Protein AF-A0A2Z4UIE7-F1 (afdb_monomer_lite)

Radius of gyration: 21.12 Å; chains: 1; bounding box: 49×48×44 Å

Sequence (88 aa):
MSGRKVEALKIKQAYKKSSVQGDELAAYTYDMLQSLRDTCSDEKHRFLSYLIGMAAEEAQRLAEGLPSAADQFAKQPAGISVSKSSDI

Foldseek 3Di:
DDPVVVVVVVVVVVVVVCLVQADVVLVVLLVVLVVVLVVQVDPVNPVVSVVSVVSSVQSVCSRVSHDGPCVVVVPPDPDPPPPPPPDD

Structure (mmCIF, N/CA/C/O backbone):
data_AF-A0A2Z4UIE7-F1
#
_entry.id   AF-A0A2Z4UIE7-F1
#
loop_
_atom_site.group_PDB
_atom_site.id
_atom_site.type_symbol
_atom_site.label_atom_id
_atom_site.label_alt_id
_atom_site.label_comp_id
_atom_site.label_asym_id
_atom_site.label_entity_id
_atom_site.label_seq_id
_atom_site.pdbx_PDB_ins_code
_atom_site.Cartn_x
_atom_site.Cartn_y
_atom_site.Cartn_z
_atom_site.occupancy
_atom_site.B_iso_or_equiv
_atom_site.auth_seq_id
_atom_site.auth_comp_id
_atom_site.auth_asym_id
_atom_site.auth_atom_id
_atom_site.pdbx_PDB_model_num
ATOM 1 N N . MET A 1 1 ? 36.219 -6.858 -26.474 1.00 54.47 1 MET A N 1
ATOM 2 C CA . MET A 1 1 ? 35.009 -6.346 -25.785 1.00 54.47 1 MET A CA 1
ATOM 3 C C . MET A 1 1 ? 34.798 -7.173 -24.521 1.00 54.47 1 MET A C 1
ATOM 5 O O . MET A 1 1 ? 34.609 -8.373 -24.634 1.00 54.47 1 MET A O 1
ATOM 9 N N . SER A 1 2 ? 34.957 -6.578 -23.333 1.00 59.75 2 SER A N 1
ATOM 10 C CA . SER A 1 2 ? 34.976 -7.302 -22.046 1.00 59.75 2 SER A CA 1
ATOM 11 C C . SER A 1 2 ? 33.593 -7.862 -21.684 1.00 59.75 2 SER A C 1
ATOM 13 O O . SER A 1 2 ? 32.628 -7.098 -21.626 1.00 59.75 2 SER A O 1
ATOM 15 N N . GLY A 1 3 ? 33.499 -9.172 -21.418 1.00 61.00 3 GLY A N 1
ATOM 16 C CA . GLY A 1 3 ? 32.245 -9.881 -21.105 1.00 61.00 3 GLY A CA 1
ATOM 17 C C . GLY A 1 3 ? 31.451 -9.277 -19.940 1.00 61.00 3 GLY A C 1
ATOM 18 O O . GLY A 1 3 ? 30.225 -9.233 -19.994 1.00 61.00 3 GLY A O 1
ATOM 19 N N . ARG A 1 4 ? 32.137 -8.656 -18.969 1.00 62.94 4 ARG A N 1
ATOM 20 C CA . ARG A 1 4 ? 31.505 -7.947 -17.838 1.00 62.94 4 ARG A CA 1
ATOM 21 C C . ARG A 1 4 ? 30.625 -6.773 -18.277 1.00 62.94 4 ARG A C 1
ATOM 23 O O . ARG A 1 4 ? 29.635 -6.450 -17.629 1.00 62.94 4 ARG A O 1
ATOM 30 N N . LYS A 1 5 ? 30.970 -6.124 -19.394 1.00 59.16 5 LYS A N 1
ATOM 31 C CA . LYS A 1 5 ? 30.214 -4.979 -19.924 1.00 59.16 5 LYS A CA 1
ATOM 32 C C . LYS A 1 5 ? 28.895 -5.431 -20.558 1.00 59.16 5 LYS A C 1
ATOM 34 O O . LYS A 1 5 ? 27.913 -4.704 -20.498 1.00 59.16 5 LYS A O 1
ATOM 39 N N . VAL A 1 6 ? 28.868 -6.637 -21.126 1.00 62.50 6 VAL A N 1
ATOM 40 C CA . VAL A 1 6 ? 27.680 -7.233 -21.757 1.00 62.50 6 VAL A CA 1
ATOM 41 C C . VAL A 1 6 ? 26.693 -7.726 -20.696 1.00 62.50 6 VAL A C 1
ATOM 43 O O . VAL A 1 6 ? 25.486 -7.559 -20.844 1.00 62.50 6 VAL A O 1
ATOM 46 N N . GLU A 1 7 ? 27.208 -8.261 -19.592 1.00 61.28 7 GLU A N 1
ATOM 47 C CA . GLU A 1 7 ? 26.417 -8.729 -18.451 1.00 61.28 7 GLU A CA 1
ATOM 48 C C . GLU A 1 7 ? 25.741 -7.569 -17.703 1.00 61.28 7 GLU A C 1
ATOM 50 O O . GLU A 1 7 ? 24.530 -7.590 -17.489 1.00 61.28 7 GLU A O 1
ATOM 55 N N . ALA A 1 8 ? 26.472 -6.478 -17.446 1.00 62.97 8 ALA A N 1
ATOM 56 C CA . ALA A 1 8 ? 25.904 -5.258 -16.867 1.00 62.97 8 ALA A CA 1
ATOM 57 C C . ALA A 1 8 ? 24.825 -4.609 -17.760 1.00 62.97 8 ALA A C 1
ATOM 59 O O . ALA A 1 8 ? 23.852 -4.042 -17.258 1.00 62.97 8 ALA A O 1
ATOM 60 N N . LEU A 1 9 ? 24.972 -4.697 -19.088 1.00 59.50 9 LEU A N 1
ATOM 61 C CA . LEU A 1 9 ? 23.969 -4.209 -20.040 1.00 59.50 9 LEU A CA 1
ATOM 62 C C . LEU A 1 9 ? 22.720 -5.099 -20.067 1.00 59.50 9 LEU A C 1
ATOM 64 O O . LEU A 1 9 ? 21.615 -4.564 -20.123 1.00 59.50 9 LEU A O 1
ATOM 68 N N . LYS A 1 10 ? 22.873 -6.426 -19.956 1.00 59.66 10 LYS A N 1
ATOM 69 C CA . LYS A 1 10 ? 21.744 -7.362 -19.828 1.00 59.66 10 LYS A CA 1
ATOM 70 C C . LYS A 1 10 ? 20.956 -7.144 -18.539 1.00 59.66 10 LYS A C 1
ATOM 72 O O . LYS A 1 10 ? 19.734 -7.117 -18.599 1.00 59.66 10 LYS A O 1
ATOM 77 N N . ILE A 1 11 ? 21.628 -6.923 -17.407 1.00 60.00 11 ILE A N 1
ATOM 78 C CA . ILE A 1 11 ? 20.963 -6.639 -16.123 1.00 60.00 11 ILE A CA 1
ATOM 79 C C . ILE A 1 11 ? 20.170 -5.331 -16.213 1.00 60.00 11 ILE A C 1
ATOM 81 O O . ILE A 1 11 ? 18.992 -5.305 -15.875 1.00 60.00 11 ILE A O 1
ATOM 85 N N . LYS A 1 12 ? 20.769 -4.262 -16.757 1.00 57.31 12 LYS A N 1
ATOM 86 C CA . LYS A 1 12 ? 20.061 -2.989 -16.973 1.00 57.31 12 LYS A CA 1
ATOM 87 C C . LYS A 1 12 ? 18.884 -3.121 -17.939 1.00 57.31 12 LYS A C 1
ATOM 89 O O . LYS A 1 12 ? 17.866 -2.472 -17.737 1.00 57.31 12 LYS A O 1
ATOM 94 N N . GLN A 1 13 ? 19.007 -3.939 -18.984 1.00 57.06 13 GLN A N 1
ATOM 95 C CA . GLN A 1 13 ? 17.913 -4.192 -19.923 1.00 57.06 13 GLN A CA 1
ATOM 96 C C . GLN A 1 13 ? 16.803 -5.053 -19.317 1.00 57.06 13 GLN A C 1
ATOM 98 O O . GLN A 1 13 ? 15.645 -4.784 -19.605 1.00 57.06 13 GLN A O 1
ATOM 103 N N . ALA A 1 14 ? 17.121 -6.028 -18.463 1.00 54.50 14 ALA A N 1
ATOM 104 C CA . ALA A 1 14 ? 16.127 -6.808 -17.726 1.00 54.50 14 ALA A CA 1
ATOM 105 C C . ALA A 1 14 ? 15.350 -5.923 -16.739 1.00 54.50 14 ALA A C 1
ATOM 107 O O . ALA A 1 14 ? 14.125 -5.934 -16.766 1.00 54.50 14 ALA A O 1
ATOM 108 N N . TYR A 1 15 ? 16.054 -5.062 -15.995 1.00 55.03 15 TYR A N 1
ATOM 109 C CA . TYR A 1 15 ? 15.458 -4.056 -15.104 1.00 55.03 15 TYR A CA 1
ATOM 110 C C . TYR A 1 15 ? 14.575 -3.046 -15.856 1.00 55.03 15 TYR A C 1
ATOM 112 O O . TYR A 1 15 ? 13.568 -2.571 -15.349 1.00 55.03 15 TYR A O 1
ATOM 120 N N . LYS A 1 16 ? 14.947 -2.718 -17.100 1.00 52.16 16 LYS A N 1
ATOM 121 C CA . LYS A 1 16 ? 14.183 -1.821 -17.980 1.00 52.16 16 LYS A CA 1
ATOM 122 C C . LYS A 1 16 ? 13.023 -2.523 -18.696 1.00 52.16 16 LYS A C 1
ATOM 124 O O . LYS A 1 16 ? 12.113 -1.864 -19.179 1.00 52.16 16 LYS A O 1
ATOM 129 N N . LYS A 1 17 ? 13.052 -3.853 -18.815 1.00 49.06 17 LYS A N 1
ATOM 130 C CA . LYS A 1 17 ? 11.961 -4.635 -19.412 1.00 49.06 17 LYS A CA 1
ATOM 131 C C . LYS A 1 17 ? 10.885 -4.947 -18.372 1.00 49.06 17 LYS A C 1
ATOM 133 O O . LYS A 1 17 ? 9.711 -4.907 -18.713 1.00 49.06 17 LYS A O 1
ATOM 138 N N . SER A 1 18 ? 11.279 -5.148 -17.112 1.00 52.47 18 SER A N 1
ATOM 139 C CA . SER A 1 18 ? 10.357 -5.214 -15.973 1.00 52.47 18 SER A CA 1
ATOM 140 C C . SER A 1 18 ? 9.761 -3.860 -15.589 1.00 52.47 18 SE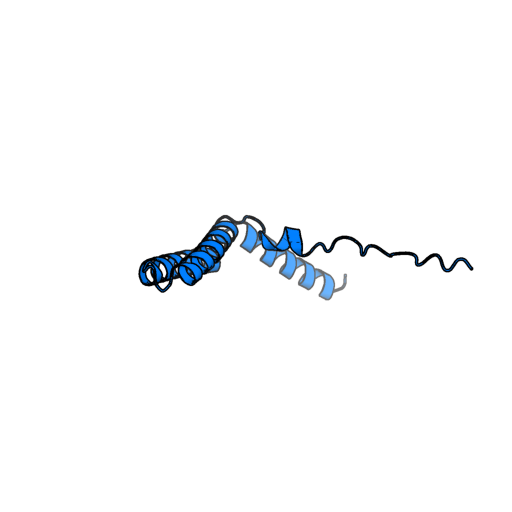R A C 1
ATOM 142 O O . SER A 1 18 ? 8.831 -3.837 -14.811 1.00 52.47 18 SER A O 1
ATOM 144 N N . SER A 1 19 ? 10.272 -2.737 -16.107 1.00 51.31 19 SER A N 1
ATOM 145 C CA . SER A 1 19 ? 9.714 -1.405 -15.826 1.00 51.31 19 SER A CA 1
ATOM 146 C C . SER A 1 19 ? 8.581 -0.990 -16.775 1.00 51.31 19 SER A C 1
ATOM 148 O O . SER A 1 19 ? 8.104 0.135 -16.679 1.00 51.31 19 SER A O 1
ATOM 150 N N . VAL A 1 20 ? 8.228 -1.820 -17.765 1.00 52.69 20 VAL A N 1
ATOM 151 C CA . VAL A 1 20 ? 7.151 -1.531 -18.741 1.00 52.69 20 VAL A CA 1
ATOM 152 C C . VAL A 1 20 ? 5.897 -2.366 -18.459 1.00 52.69 20 VAL A C 1
ATOM 154 O O . VAL A 1 20 ? 4.798 -1.966 -18.828 1.00 52.69 20 VAL A O 1
ATOM 157 N N . GLN A 1 21 ? 6.045 -3.496 -17.768 1.00 56.84 21 GLN A N 1
ATOM 158 C CA . GLN A 1 21 ? 4.953 -4.134 -17.038 1.00 56.84 21 GLN A CA 1
ATOM 159 C C . GLN A 1 21 ? 4.953 -3.524 -15.640 1.00 56.84 21 GLN A C 1
ATOM 161 O O . GLN A 1 21 ? 6.008 -3.456 -15.021 1.00 56.84 21 GLN A O 1
ATOM 166 N N . GLY A 1 22 ? 3.806 -3.030 -15.177 1.00 63.72 22 GLY A N 1
ATOM 167 C CA . GLY A 1 22 ? 3.649 -2.581 -13.796 1.00 63.72 22 GLY A CA 1
ATOM 168 C C . GLY A 1 22 ? 4.198 -3.607 -12.803 1.00 63.72 22 GLY A C 1
ATOM 169 O O . GLY A 1 22 ? 4.197 -4.806 -13.090 1.00 63.72 22 GLY A O 1
ATOM 170 N N . ASP A 1 23 ? 4.707 -3.146 -11.661 1.00 85.62 23 ASP A N 1
ATOM 171 C CA . ASP A 1 23 ? 5.277 -4.040 -10.655 1.00 85.62 23 ASP A CA 1
ATOM 172 C C . ASP A 1 23 ? 4.166 -4.924 -10.053 1.00 85.62 23 ASP A C 1
ATOM 174 O O . ASP A 1 23 ? 3.371 -4.484 -9.221 1.00 85.62 23 ASP A O 1
ATOM 178 N N . GLU A 1 24 ? 4.085 -6.179 -10.507 1.00 89.50 24 GLU A N 1
ATOM 179 C CA . GLU A 1 24 ? 3.075 -7.154 -10.072 1.00 89.50 24 GLU A CA 1
ATOM 180 C C . GLU A 1 24 ? 3.143 -7.422 -8.561 1.00 89.50 24 GLU A C 1
ATOM 182 O O . GLU A 1 24 ? 2.114 -7.653 -7.922 1.00 89.50 24 GLU A O 1
ATOM 187 N N . LEU A 1 25 ? 4.339 -7.349 -7.962 1.00 91.69 25 LEU A N 1
ATOM 188 C CA . LEU A 1 25 ? 4.498 -7.489 -6.518 1.00 91.69 25 LEU A CA 1
ATOM 189 C C . LEU A 1 25 ? 3.918 -6.271 -5.795 1.00 91.69 25 LEU A C 1
ATOM 191 O O . LEU A 1 25 ? 3.287 -6.424 -4.746 1.00 91.69 25 LEU A O 1
ATOM 195 N N . ALA A 1 26 ? 4.098 -5.074 -6.352 1.00 94.25 26 ALA A N 1
ATOM 196 C CA . ALA A 1 26 ? 3.494 -3.863 -5.814 1.00 94.25 26 ALA A CA 1
ATOM 197 C C . ALA A 1 26 ? 1.960 -3.898 -5.921 1.00 94.25 26 ALA A C 1
ATOM 199 O O . ALA A 1 26 ? 1.284 -3.554 -4.953 1.00 94.25 26 ALA A O 1
ATOM 200 N N . ALA A 1 27 ? 1.409 -4.403 -7.030 1.00 93.56 27 ALA A N 1
ATOM 201 C CA . ALA A 1 27 ? -0.034 -4.593 -7.198 1.00 93.56 27 ALA A CA 1
ATOM 202 C C . ALA A 1 27 ? -0.606 -5.574 -6.159 1.00 93.56 27 ALA A C 1
ATOM 204 O O . ALA A 1 27 ? -1.570 -5.262 -5.466 1.00 93.56 27 ALA A O 1
ATOM 205 N N . TYR A 1 28 ? 0.046 -6.724 -5.966 1.00 95.69 28 TYR A N 1
ATOM 206 C CA . TYR A 1 28 ? -0.348 -7.677 -4.925 1.00 95.69 28 TYR A CA 1
ATOM 207 C C . TYR A 1 28 ? -0.256 -7.073 -3.513 1.00 95.69 28 TYR A C 1
ATOM 209 O O . TYR A 1 28 ? -1.129 -7.271 -2.666 1.00 95.69 28 TYR A O 1
ATOM 217 N N . THR A 1 29 ? 0.808 -6.311 -3.249 1.00 96.19 29 THR A N 1
ATOM 218 C CA . THR A 1 29 ? 1.007 -5.643 -1.958 1.00 96.19 29 THR A CA 1
ATOM 219 C C . THR A 1 29 ? -0.083 -4.606 -1.702 1.00 96.19 29 THR A C 1
ATOM 221 O O . THR A 1 29 ? -0.562 -4.501 -0.574 1.00 96.19 29 THR A O 1
ATOM 224 N N . TYR A 1 30 ? -0.515 -3.877 -2.733 1.00 96.81 30 TYR A N 1
ATOM 225 C CA . TYR A 1 30 ? -1.634 -2.946 -2.645 1.00 96.81 30 TYR A CA 1
ATOM 226 C C . TYR A 1 30 ? -2.920 -3.644 -2.186 1.00 96.81 30 TYR A C 1
ATOM 228 O O . TYR A 1 30 ? -3.516 -3.215 -1.197 1.00 96.81 30 TYR A O 1
ATOM 236 N N . ASP A 1 31 ? -3.295 -4.760 -2.816 1.00 96.69 31 ASP A N 1
ATOM 237 C CA . ASP A 1 31 ? -4.503 -5.517 -2.453 1.00 96.69 31 ASP A CA 1
ATOM 238 C C . ASP A 1 31 ? -4.461 -6.015 -0.995 1.00 96.69 31 ASP A C 1
ATOM 240 O O . ASP A 1 31 ? -5.444 -5.926 -0.245 1.00 96.69 31 ASP A O 1
ATOM 244 N N . MET A 1 32 ? -3.291 -6.488 -0.553 1.00 97.44 32 MET A N 1
ATOM 245 C CA . MET A 1 32 ? -3.066 -6.904 0.833 1.00 97.44 32 MET A CA 1
ATOM 246 C C . MET A 1 32 ? -3.203 -5.726 1.811 1.00 97.44 32 MET A C 1
ATOM 248 O O . MET A 1 32 ? -3.840 -5.858 2.859 1.00 97.44 32 MET A O 1
ATOM 252 N N . LEU A 1 33 ? -2.616 -4.571 1.483 1.00 97.44 33 LEU A N 1
ATOM 253 C CA . LEU A 1 33 ? -2.663 -3.376 2.328 1.00 97.44 33 LEU A CA 1
ATOM 254 C C . LEU A 1 33 ? -4.079 -2.809 2.436 1.00 97.44 33 LEU A C 1
ATOM 256 O O . LEU A 1 33 ? -4.457 -2.377 3.523 1.00 97.44 33 LEU A O 1
ATOM 260 N N . GLN A 1 34 ? -4.878 -2.862 1.369 1.00 95.88 34 GLN A N 1
ATOM 261 C CA . GLN A 1 34 ? -6.282 -2.445 1.425 1.00 95.88 34 GLN A CA 1
ATOM 262 C C . GLN A 1 34 ? -7.084 -3.313 2.398 1.00 95.88 34 GLN A C 1
ATOM 264 O O . GLN A 1 34 ? -7.729 -2.792 3.306 1.00 95.88 34 GLN A O 1
ATOM 269 N N . SER A 1 35 ? -6.930 -4.636 2.310 1.00 95.31 35 SER A N 1
ATOM 270 C CA . SER A 1 35 ? -7.581 -5.571 3.240 1.00 95.31 35 SER A CA 1
ATOM 271 C C . SER A 1 35 ? -7.162 -5.327 4.701 1.00 95.31 35 SER A C 1
ATOM 273 O O . SER A 1 35 ? -7.974 -5.377 5.631 1.00 95.31 35 SER A O 1
ATOM 275 N N . LEU A 1 36 ? -5.878 -5.026 4.921 1.00 95.19 36 LEU A N 1
ATOM 276 C CA . LEU A 1 36 ? -5.348 -4.720 6.249 1.00 95.19 36 LEU A CA 1
ATOM 277 C C . LEU A 1 36 ? -5.871 -3.379 6.785 1.00 95.19 36 LEU A C 1
ATOM 279 O O . LEU A 1 36 ? -6.147 -3.260 7.981 1.00 95.19 36 LEU A O 1
ATOM 283 N N . ARG A 1 37 ? -6.019 -2.377 5.914 1.00 94.00 37 ARG A N 1
ATOM 284 C CA . ARG A 1 37 ? -6.540 -1.052 6.263 1.00 94.00 37 ARG A CA 1
ATOM 285 C C . ARG A 1 37 ? -7.981 -1.128 6.744 1.00 94.00 37 ARG A C 1
ATOM 287 O O . ARG A 1 37 ? -8.288 -0.513 7.765 1.00 94.00 37 ARG A O 1
ATOM 294 N N . ASP A 1 38 ? -8.810 -1.904 6.051 1.00 91.62 38 ASP A N 1
ATOM 295 C CA . ASP A 1 38 ? -10.210 -2.136 6.414 1.00 91.62 38 ASP A CA 1
ATOM 296 C C . ASP A 1 38 ? -10.315 -2.824 7.777 1.00 91.62 38 ASP A C 1
ATOM 298 O O . ASP A 1 38 ? -11.100 -2.423 8.629 1.00 91.62 38 ASP A O 1
ATOM 302 N N . THR A 1 39 ? -9.437 -3.794 8.046 1.00 91.62 39 THR A N 1
ATOM 303 C CA . THR A 1 39 ? -9.362 -4.458 9.360 1.00 91.62 39 THR A CA 1
ATOM 304 C C . THR A 1 39 ? -8.926 -3.497 10.476 1.00 91.62 39 THR A C 1
ATOM 306 O O . THR A 1 39 ? -9.253 -3.690 11.645 1.00 91.62 39 THR A O 1
ATOM 309 N N . CYS A 1 40 ? -8.182 -2.445 10.130 1.00 92.25 40 CYS A N 1
ATOM 310 C CA . CYS A 1 40 ? -7.668 -1.447 11.064 1.00 92.25 40 CYS A CA 1
ATOM 311 C C . CYS A 1 40 ? -8.521 -0.165 11.119 1.00 92.25 40 CYS A C 1
ATOM 313 O O . CYS A 1 40 ? -8.051 0.833 11.666 1.00 92.25 40 CYS A O 1
ATOM 315 N N . SER A 1 41 ? -9.738 -0.144 10.556 1.00 86.94 41 SER A N 1
ATOM 316 C CA . SER A 1 41 ? -10.549 1.081 10.427 1.00 86.94 41 SER A CA 1
ATOM 317 C C . SER A 1 41 ? -11.114 1.627 11.745 1.00 86.94 41 SER A C 1
ATOM 319 O O . SER A 1 41 ? -11.628 2.745 11.771 1.00 86.94 41 SER A O 1
ATOM 321 N N . ASP A 1 42 ? -11.034 0.861 12.833 1.00 92.50 42 ASP A N 1
ATOM 322 C CA . ASP A 1 42 ? -11.515 1.271 14.153 1.00 92.50 42 ASP A CA 1
ATOM 323 C C . ASP A 1 42 ? -10.767 2.503 14.696 1.00 92.50 42 ASP A C 1
ATOM 325 O O . ASP A 1 42 ? -9.554 2.646 14.527 1.00 92.50 42 ASP A O 1
ATOM 329 N N . GLU A 1 43 ? -11.462 3.360 15.459 1.00 88.62 43 GLU A N 1
ATOM 330 C CA . GLU A 1 43 ? -10.889 4.581 16.068 1.00 88.62 43 GLU A CA 1
ATOM 331 C C . GLU A 1 43 ? -9.621 4.300 16.895 1.00 88.62 43 GLU A C 1
ATOM 333 O O . GLU A 1 43 ? -8.676 5.090 16.897 1.00 88.62 43 GLU A O 1
ATOM 338 N N . LYS A 1 44 ? -9.540 3.127 17.536 1.00 94.31 44 LYS A N 1
ATOM 339 C CA . LYS A 1 44 ? -8.362 2.693 18.305 1.00 94.31 44 LYS A CA 1
ATOM 340 C C . LYS A 1 44 ? -7.097 2.559 17.447 1.00 94.31 44 LYS A C 1
ATOM 342 O O . LYS A 1 44 ? -5.990 2.738 17.951 1.00 94.31 44 LYS A O 1
ATOM 347 N N . HIS A 1 45 ? -7.253 2.237 16.167 1.00 94.69 45 HIS A N 1
ATOM 348 C CA . HIS A 1 45 ? -6.164 1.958 15.233 1.00 94.69 45 HIS A CA 1
ATOM 349 C C . HIS A 1 45 ? -6.052 3.013 14.130 1.00 94.69 45 HIS A C 1
ATOM 351 O O . HIS A 1 45 ? -5.316 2.824 13.165 1.00 94.69 45 HIS A O 1
ATOM 357 N N . ARG A 1 46 ? -6.696 4.172 14.302 1.00 93.19 46 ARG A N 1
ATOM 358 C CA . ARG A 1 46 ? -6.761 5.240 13.298 1.00 93.19 46 ARG A CA 1
ATOM 359 C C . ARG A 1 46 ? -5.398 5.679 12.759 1.00 93.19 46 ARG A C 1
ATOM 361 O O . ARG A 1 46 ? -5.242 5.840 11.551 1.00 93.19 46 ARG A O 1
ATOM 368 N N . PHE A 1 47 ? -4.397 5.840 13.629 1.00 94.94 47 PHE A N 1
ATOM 369 C CA . PHE A 1 47 ? -3.042 6.198 13.190 1.00 94.94 47 PHE A CA 1
ATOM 370 C C . PHE A 1 47 ? -2.374 5.073 12.385 1.00 94.94 47 PHE A C 1
ATOM 372 O O . PHE A 1 47 ? -1.709 5.337 11.390 1.00 94.94 47 PHE A O 1
ATOM 379 N N . LEU A 1 48 ? -2.596 3.814 12.766 1.00 95.94 48 LEU A N 1
ATOM 380 C CA . LEU A 1 48 ? -2.095 2.664 12.016 1.00 95.94 48 LEU A CA 1
ATOM 381 C C . LEU A 1 48 ? -2.779 2.559 10.643 1.00 95.94 48 LEU A C 1
ATOM 383 O O . LEU A 1 48 ? -2.090 2.404 9.640 1.00 95.94 48 LEU A O 1
ATOM 387 N N . SER A 1 49 ? -4.103 2.726 10.581 1.00 96.00 49 SER A N 1
ATOM 388 C CA . SER A 1 49 ? -4.867 2.772 9.324 1.00 96.00 49 SER A CA 1
ATOM 389 C C . SER A 1 49 ? -4.377 3.882 8.388 1.00 96.00 49 SER A C 1
ATOM 391 O O . SER A 1 49 ? -4.258 3.674 7.181 1.00 96.00 49 SER A O 1
ATOM 393 N N . TYR A 1 50 ? -4.009 5.041 8.943 1.00 95.38 50 TYR A N 1
ATOM 394 C CA . TYR A 1 50 ? -3.379 6.123 8.189 1.00 95.38 50 TYR A CA 1
ATOM 395 C C . TYR A 1 50 ? -2.029 5.707 7.576 1.00 95.38 50 TYR A C 1
ATOM 397 O O . TYR A 1 50 ? -1.814 5.913 6.383 1.00 95.38 50 TYR A O 1
ATOM 405 N N . LEU A 1 51 ? -1.137 5.080 8.355 1.00 97.00 51 LEU A N 1
ATOM 406 C CA . LEU A 1 51 ? 0.159 4.606 7.847 1.00 97.00 51 LEU A CA 1
ATOM 407 C C . LEU A 1 51 ? -0.003 3.533 6.760 1.00 97.00 51 LEU A C 1
ATOM 409 O O . LEU A 1 51 ? 0.698 3.577 5.751 1.00 97.00 51 LEU A O 1
ATOM 413 N N . ILE A 1 52 ? -0.945 2.603 6.944 1.00 97.31 52 ILE A N 1
ATOM 414 C CA . ILE A 1 52 ? -1.277 1.582 5.940 1.00 97.31 52 ILE A CA 1
ATOM 415 C C . ILE A 1 52 ? -1.786 2.249 4.658 1.00 97.31 52 ILE A C 1
ATOM 417 O O . ILE A 1 52 ? -1.369 1.859 3.572 1.00 97.31 52 ILE A O 1
ATOM 421 N N . GLY A 1 53 ? -2.624 3.284 4.774 1.00 96.56 53 GLY A N 1
ATOM 422 C CA . GLY A 1 53 ? -3.086 4.077 3.634 1.00 96.56 53 GLY A CA 1
ATOM 423 C C . GLY A 1 53 ? -1.933 4.692 2.838 1.00 96.56 53 GLY A C 1
ATOM 424 O O . GLY A 1 53 ? -1.882 4.524 1.624 1.00 96.56 53 GLY A O 1
ATOM 425 N N . MET A 1 54 ? -0.958 5.312 3.511 1.00 96.75 54 MET A N 1
ATOM 426 C CA . MET A 1 54 ? 0.226 5.856 2.829 1.00 96.75 54 MET A CA 1
ATOM 427 C C . MET A 1 54 ? 1.059 4.770 2.134 1.00 96.75 54 MET A C 1
ATOM 429 O O . MET A 1 54 ? 1.544 4.978 1.023 1.00 96.75 54 MET A O 1
ATOM 433 N N . ALA A 1 55 ? 1.219 3.602 2.763 1.00 96.81 55 ALA A N 1
ATOM 434 C CA . ALA A 1 55 ? 1.914 2.476 2.145 1.00 96.81 55 ALA A CA 1
ATOM 435 C C . ALA A 1 55 ? 1.154 1.934 0.921 1.00 96.81 55 ALA A C 1
ATOM 437 O O . ALA A 1 55 ? 1.779 1.586 -0.079 1.00 96.81 55 ALA A O 1
ATOM 438 N N . ALA A 1 56 ? -0.182 1.894 0.979 1.00 97.31 56 ALA A N 1
ATOM 439 C CA . ALA A 1 56 ? -1.024 1.461 -0.132 1.00 97.31 56 ALA A CA 1
ATOM 440 C C . ALA A 1 56 ? -0.909 2.426 -1.322 1.00 97.31 56 ALA A C 1
ATOM 442 O O . ALA A 1 56 ? -0.709 1.985 -2.448 1.00 97.31 56 ALA A O 1
ATOM 443 N N . GLU A 1 57 ? -0.946 3.738 -1.085 1.00 96.44 57 GLU A N 1
ATOM 444 C CA . GLU A 1 57 ? -0.752 4.741 -2.143 1.00 96.44 57 GLU A CA 1
ATOM 445 C C . GLU A 1 57 ? 0.615 4.608 -2.834 1.00 96.44 57 GLU A C 1
ATOM 447 O O . GLU A 1 57 ? 0.718 4.771 -4.051 1.00 96.44 57 GLU A O 1
ATOM 452 N N . GLU A 1 58 ? 1.669 4.282 -2.082 1.00 96.25 58 GLU A N 1
ATOM 453 C CA . GLU A 1 58 ? 2.989 4.026 -2.661 1.00 96.25 58 GLU A CA 1
ATOM 454 C C . GLU A 1 58 ? 3.035 2.714 -3.455 1.00 96.25 58 GLU A C 1
ATOM 456 O O . GLU A 1 58 ? 3.585 2.682 -4.555 1.00 96.25 58 GLU A O 1
ATOM 461 N N . ALA A 1 59 ? 2.420 1.645 -2.946 1.00 95.94 59 ALA A N 1
ATOM 462 C CA . ALA A 1 59 ? 2.324 0.375 -3.660 1.00 95.94 59 ALA A CA 1
ATOM 463 C C . ALA A 1 59 ? 1.556 0.525 -4.986 1.00 95.94 59 ALA A C 1
ATOM 465 O O . ALA A 1 59 ? 2.013 0.035 -6.016 1.00 95.94 59 ALA A O 1
ATOM 466 N N . GLN A 1 60 ? 0.446 1.271 -4.992 1.00 95.88 60 GLN A N 1
ATOM 467 C CA . GLN A 1 60 ? -0.303 1.581 -6.212 1.00 95.88 60 GLN A CA 1
ATOM 468 C C . GLN A 1 60 ? 0.555 2.356 -7.218 1.00 95.88 60 GLN A C 1
ATOM 470 O O . GLN A 1 60 ? 0.601 2.000 -8.394 1.00 95.88 60 GLN A O 1
ATOM 475 N N . ARG A 1 61 ? 1.278 3.385 -6.761 1.00 94.31 61 ARG A N 1
ATOM 476 C CA . ARG A 1 61 ? 2.186 4.171 -7.608 1.00 94.31 61 ARG A CA 1
ATOM 477 C C . ARG A 1 61 ? 3.209 3.273 -8.314 1.00 94.31 61 ARG A C 1
ATOM 479 O O . ARG A 1 61 ? 3.379 3.367 -9.528 1.00 94.31 61 ARG A O 1
ATOM 486 N N . LEU A 1 62 ? 3.854 2.375 -7.570 1.00 93.88 62 LEU A N 1
ATOM 487 C CA . LEU A 1 62 ? 4.826 1.426 -8.121 1.00 93.88 62 LEU A CA 1
ATOM 488 C C . LEU A 1 62 ? 4.174 0.416 -9.081 1.00 93.88 62 LEU A C 1
ATOM 490 O O . LEU A 1 62 ? 4.737 0.116 -10.136 1.00 93.88 62 LEU A O 1
ATOM 494 N N . ALA A 1 63 ? 2.966 -0.058 -8.766 1.00 93.69 63 ALA A N 1
ATOM 495 C CA . ALA A 1 63 ? 2.190 -0.941 -9.636 1.00 93.69 63 ALA A CA 1
ATOM 496 C C . ALA A 1 63 ? 1.832 -0.272 -10.975 1.00 93.69 63 ALA A C 1
ATOM 498 O O . ALA A 1 63 ? 1.824 -0.926 -12.013 1.00 93.69 63 ALA A O 1
ATOM 499 N N . GLU A 1 64 ? 1.602 1.041 -10.982 1.00 92.94 64 GLU A N 1
ATOM 500 C CA . GLU A 1 64 ? 1.371 1.841 -12.193 1.00 92.94 64 GLU A CA 1
ATOM 501 C C . GLU A 1 64 ? 2.667 2.145 -12.976 1.00 92.94 64 GLU A C 1
ATOM 503 O O . GLU A 1 64 ? 2.632 2.799 -14.020 1.00 92.94 64 GLU A O 1
ATOM 508 N N . GLY A 1 65 ? 3.825 1.673 -12.497 1.00 89.75 65 GLY A N 1
ATOM 509 C CA . GLY A 1 65 ? 5.133 1.925 -1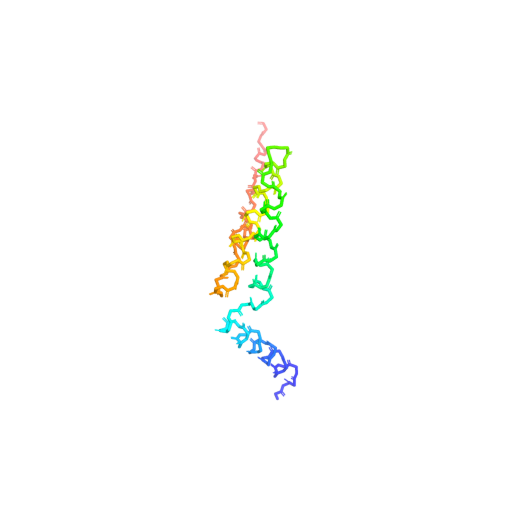3.106 1.00 89.75 65 GLY A CA 1
ATOM 510 C C . GLY A 1 65 ? 5.652 3.348 -12.881 1.00 89.75 65 GLY A C 1
ATOM 511 O O . GLY A 1 65 ? 6.587 3.786 -13.559 1.00 89.75 65 GLY A O 1
ATOM 512 N N . LEU A 1 66 ? 5.054 4.088 -11.945 1.00 90.75 66 LEU A N 1
ATOM 513 C CA . LEU A 1 66 ? 5.517 5.412 -11.553 1.00 90.75 66 LEU A CA 1
ATOM 514 C C . LEU A 1 66 ? 6.717 5.289 -10.591 1.00 90.75 66 LEU A C 1
ATOM 516 O O . LEU A 1 66 ? 6.823 4.316 -9.844 1.00 90.75 66 LEU A O 1
ATOM 520 N N . PRO A 1 67 ? 7.645 6.265 -10.592 1.00 90.25 67 PRO A N 1
ATOM 521 C CA . PRO A 1 67 ? 8.784 6.267 -9.672 1.00 90.25 67 PRO A CA 1
ATOM 522 C C . PRO A 1 67 ? 8.332 6.366 -8.211 1.00 90.25 67 PRO A C 1
ATOM 524 O O . PRO A 1 67 ? 7.270 6.924 -7.929 1.00 90.25 67 PRO A O 1
ATOM 527 N N . SER A 1 68 ? 9.163 5.886 -7.281 1.00 90.56 68 SER A N 1
ATOM 528 C CA . SER A 1 68 ? 8.846 5.931 -5.851 1.00 90.56 68 SER A CA 1
ATOM 529 C C . SER A 1 68 ? 8.689 7.374 -5.369 1.00 90.56 68 SER A C 1
ATOM 531 O O . SER A 1 68 ? 9.512 8.241 -5.681 1.00 90.56 68 SER A O 1
ATOM 533 N N . ALA A 1 69 ? 7.678 7.645 -4.539 1.00 90.69 69 ALA A N 1
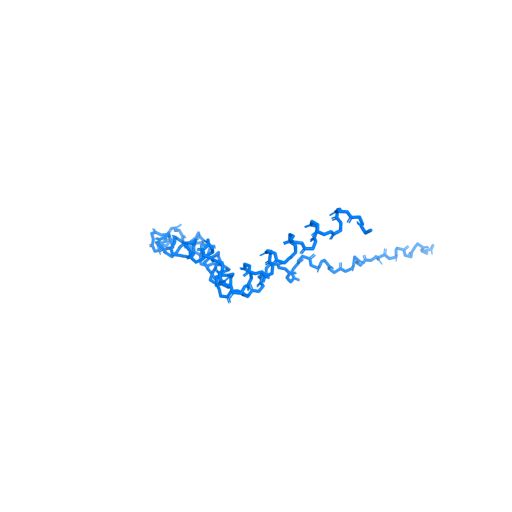ATOM 534 C CA . ALA A 1 69 ? 7.571 8.951 -3.893 1.00 90.69 69 ALA A CA 1
ATOM 535 C C . ALA A 1 69 ? 8.681 9.185 -2.861 1.00 90.69 69 ALA A C 1
ATOM 537 O O . ALA A 1 69 ? 8.929 10.333 -2.497 1.00 90.69 69 ALA A O 1
ATOM 538 N N . ALA A 1 70 ? 9.376 8.144 -2.396 1.00 87.69 70 ALA A N 1
ATOM 539 C CA . ALA A 1 70 ? 10.530 8.293 -1.514 1.00 87.69 70 ALA A CA 1
ATOM 540 C C . ALA A 1 70 ? 11.774 8.821 -2.256 1.00 87.69 70 ALA A C 1
ATOM 542 O O . ALA A 1 70 ? 12.609 9.503 -1.653 1.00 87.69 70 ALA A O 1
ATOM 543 N N . ASP A 1 71 ? 11.876 8.592 -3.571 1.00 87.25 71 ASP A N 1
ATOM 544 C CA . ASP A 1 71 ? 13.039 8.994 -4.376 1.00 87.25 71 ASP A CA 1
ATOM 545 C C . ASP A 1 71 ? 13.245 10.517 -4.400 1.00 87.25 71 ASP A C 1
ATOM 547 O O . ASP A 1 71 ? 14.374 10.999 -4.539 1.00 87.25 71 ASP A O 1
ATOM 551 N N . GLN A 1 72 ? 12.175 11.300 -4.217 1.00 81.69 72 GLN A N 1
ATOM 552 C CA . GLN A 1 72 ? 12.262 12.762 -4.139 1.00 81.69 72 GLN A CA 1
ATOM 553 C C . GLN 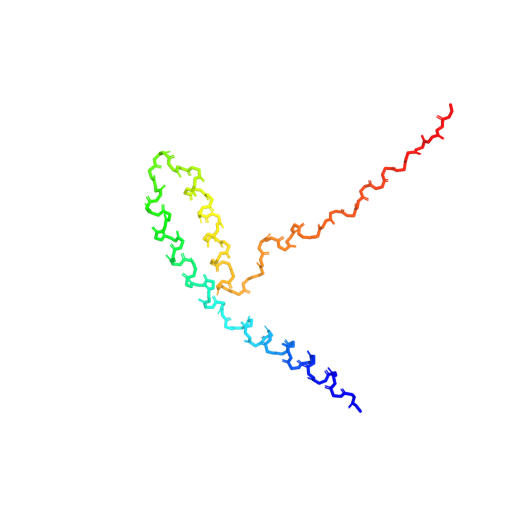A 1 72 ? 12.967 13.248 -2.860 1.00 81.69 72 GLN A C 1
ATOM 555 O O . GLN A 1 72 ? 13.566 14.321 -2.868 1.00 81.69 72 GLN A O 1
ATOM 560 N N . PHE A 1 73 ? 12.946 12.447 -1.790 1.00 78.62 73 PHE A N 1
ATOM 561 C CA . PHE A 1 73 ? 13.585 12.759 -0.508 1.00 78.62 73 PHE A CA 1
ATOM 562 C C . PHE A 1 73 ? 14.996 12.170 -0.388 1.00 78.62 73 PHE A C 1
ATOM 564 O O . PHE A 1 73 ? 15.803 12.661 0.398 1.00 78.62 73 PHE 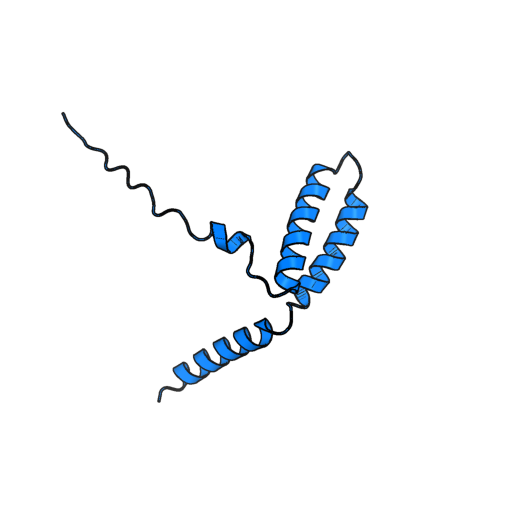A O 1
ATOM 571 N N . ALA A 1 74 ? 15.326 11.148 -1.187 1.00 73.06 74 ALA A N 1
ATOM 572 C CA . ALA A 1 74 ? 16.664 10.553 -1.227 1.00 73.06 74 ALA A CA 1
ATOM 573 C C . ALA A 1 74 ? 17.738 11.534 -1.739 1.00 73.06 74 ALA A C 1
ATOM 575 O O . ALA A 1 74 ? 18.923 11.399 -1.423 1.00 73.06 74 ALA A O 1
ATOM 576 N N . LYS A 1 75 ? 17.332 12.56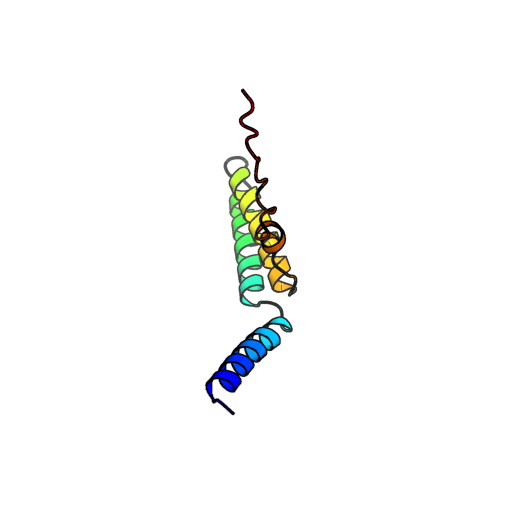3 -2.493 1.00 64.94 75 LYS A N 1
ATOM 577 C CA . LYS A 1 75 ? 18.183 13.713 -2.809 1.00 64.94 75 LYS A CA 1
ATOM 578 C C . LYS A 1 75 ? 18.250 14.621 -1.584 1.00 64.94 75 LYS A C 1
ATOM 580 O O . LYS A 1 75 ? 17.481 15.571 -1.468 1.00 64.94 75 LYS A O 1
ATOM 585 N N . GLN A 1 76 ? 19.172 14.324 -0.668 1.00 61.16 76 GLN A N 1
ATOM 586 C CA . GLN A 1 76 ? 19.510 15.253 0.409 1.00 61.16 76 GLN A CA 1
ATOM 587 C C . GLN A 1 76 ? 19.755 16.657 -0.173 1.00 61.16 76 GLN A C 1
ATOM 589 O O . GLN A 1 76 ? 20.428 16.773 -1.205 1.00 61.16 76 GLN A O 1
ATOM 594 N N . PRO A 1 77 ? 19.262 17.729 0.476 1.00 55.75 77 PRO A N 1
ATOM 595 C CA . PRO A 1 77 ? 19.750 19.062 0.173 1.00 55.75 77 PRO A CA 1
ATOM 596 C C . PRO A 1 77 ? 21.260 19.039 0.402 1.00 55.75 77 PRO A C 1
ATOM 598 O O . PRO A 1 77 ? 21.716 18.560 1.444 1.00 55.75 77 PRO A O 1
ATOM 601 N N . ALA A 1 78 ? 22.029 19.497 -0.590 1.00 60.84 78 ALA A N 1
ATOM 602 C CA . ALA A 1 78 ? 23.461 19.713 -0.439 1.00 60.84 78 ALA A CA 1
ATOM 603 C C . ALA A 1 78 ? 23.669 20.410 0.906 1.00 60.84 78 ALA A C 1
ATOM 605 O O . ALA A 1 78 ? 23.068 21.461 1.139 1.00 60.84 78 ALA A O 1
ATOM 606 N N . GLY A 1 79 ? 24.392 19.741 1.811 1.00 57.59 79 GLY A N 1
ATOM 607 C CA . GLY A 1 79 ? 24.517 20.169 3.193 1.00 57.59 79 GLY A CA 1
ATOM 608 C C . GLY A 1 79 ? 24.780 21.664 3.236 1.00 57.59 79 GLY A C 1
ATOM 609 O O . GLY A 1 79 ? 25.660 22.156 2.530 1.00 57.59 79 GLY A O 1
ATOM 610 N N . ILE A 1 80 ? 23.985 22.388 4.023 1.00 59.19 80 ILE A N 1
ATOM 611 C CA . ILE A 1 80 ? 24.289 23.773 4.351 1.00 59.19 80 ILE A CA 1
ATOM 612 C C . ILE A 1 80 ? 25.618 23.704 5.099 1.00 59.19 80 ILE A C 1
ATOM 614 O O . ILE A 1 80 ? 25.663 23.429 6.297 1.00 59.19 80 ILE A O 1
ATOM 618 N N . SER A 1 81 ? 26.720 23.873 4.371 1.00 59.88 81 SER A N 1
ATOM 619 C CA . SER A 1 81 ? 28.020 24.126 4.954 1.00 59.88 81 SER A CA 1
ATOM 620 C C . SER A 1 81 ? 27.901 25.495 5.600 1.00 59.88 81 SER A C 1
ATOM 622 O O . SER A 1 81 ? 28.093 26.521 4.951 1.00 59.88 81 SER A O 1
ATOM 624 N N . VAL A 1 82 ? 27.498 25.519 6.868 1.00 61.31 82 VAL A N 1
ATOM 625 C CA . VAL A 1 82 ? 27.616 26.714 7.691 1.00 61.31 82 VAL A CA 1
ATOM 626 C C . VAL A 1 82 ? 29.115 26.931 7.844 1.00 61.31 82 VAL A C 1
ATOM 628 O O . VAL A 1 82 ? 29.767 26.311 8.684 1.00 61.31 82 VAL A O 1
ATOM 631 N N . SER A 1 83 ? 29.685 27.756 6.967 1.00 57.12 83 SER A N 1
ATOM 632 C CA . SER A 1 83 ? 31.007 28.322 7.166 1.00 57.12 83 SER A CA 1
ATOM 633 C C . SER A 1 83 ? 30.922 29.135 8.447 1.00 57.12 83 SER A C 1
ATOM 635 O O . SER A 1 83 ? 30.379 30.239 8.468 1.00 57.12 83 SER A O 1
ATOM 637 N N . LYS A 1 84 ? 31.386 28.538 9.542 1.00 57.00 84 LYS A N 1
ATOM 638 C CA . LYS A 1 84 ? 31.589 29.221 10.808 1.00 57.00 84 LYS A CA 1
ATOM 639 C C . LYS A 1 84 ? 32.676 30.264 10.547 1.00 57.00 84 LYS A C 1
ATOM 641 O O . LYS A 1 84 ? 33.855 29.927 10.550 1.00 57.00 84 LYS A O 1
ATOM 646 N N . SER A 1 85 ? 32.282 31.498 10.242 1.00 55.81 85 SER A N 1
ATOM 647 C CA . SER A 1 85 ? 33.176 32.650 10.293 1.00 55.81 85 SER A CA 1
ATOM 648 C C . SER A 1 85 ? 33.549 32.836 11.757 1.00 55.81 85 SER A C 1
ATOM 650 O O . SER A 1 85 ? 32.791 33.385 12.555 1.00 55.81 85 SER A O 1
ATOM 652 N N . SER A 1 86 ? 34.674 32.244 12.139 1.00 58.50 86 SER A N 1
ATOM 653 C CA . SER A 1 86 ? 35.418 32.653 13.315 1.00 58.50 86 SER A CA 1
ATOM 654 C C . SER A 1 86 ? 36.024 34.013 13.001 1.00 58.50 86 SER A C 1
ATOM 656 O O . SER A 1 86 ? 37.097 34.063 12.407 1.00 58.50 86 SER A O 1
ATOM 658 N N . ASP A 1 87 ? 35.324 35.077 13.377 1.00 54.75 87 ASP A N 1
ATOM 659 C CA . ASP A 1 87 ? 35.929 36.391 13.537 1.00 54.75 87 ASP A CA 1
ATOM 660 C C . ASP A 1 87 ? 35.845 36.803 15.008 1.00 54.75 87 ASP A C 1
ATOM 662 O O . ASP A 1 87 ? 34.897 36.474 15.726 1.00 54.75 87 ASP A O 1
ATOM 666 N N . ILE A 1 88 ? 36.961 37.403 15.401 1.00 49.06 88 ILE A N 1
ATOM 667 C CA . ILE A 1 88 ? 37.501 37.720 16.724 1.00 49.06 88 ILE A CA 1
ATOM 668 C C . ILE A 1 88 ? 36.725 38.847 17.404 1.00 49.06 88 ILE A C 1
ATOM 670 O O . ILE A 1 88 ? 36.319 39.792 16.694 1.00 49.06 88 ILE A O 1
#

pLDDT: mean 78.44, std 17.82, range [49.06, 97.44]

Secondary structure (DSSP, 8-state):
--HHHHHHHHHHHHHHHTTTS--HHHHHHHHHHHHHHHHT-SGGGHHHHHHHHHHHHHHHHHHTTPPPTTHHHHS-------------